Protein AF-A0A529HGE9-F1 (afdb_monomer)

Secondary structure (DSSP, 8-state):
--EEEEEESS---SPPTTS-GGG---SS---EEEEEESS-----EEE--SS-TTSPPEEE--TT-SHHHHHHHHHHHHHHHHHHTSHHHHTT-S---SS-TT--SHHHHHHHHHHH----S----TT-B-S-TTT-SB-TT--

pLDDT: mean 93.28, std 7.42, range [64.06, 98.69]

Foldseek 3Di:
DFKDKDKFQFDQPDDDPPDDSVVDGDPDGDIDIDMDGNDDPFAWAWAQPDPDPPDHTDTGRCQPVDVVNLVVQLVVVVVVVVVCPPPVNVVPDPFDPPPGPVQDDSVSSSVRCVVPDDDPPDDDQNQPEDPDVVPHNAYPVRD

Solvent-accessible surface area (backbone atoms only — not comparable to full-atom values): 9125 Å² total; per-residue (Å²): 137,58,68,46,76,46,80,39,92,47,26,44,83,59,64,53,88,97,53,63,36,92,80,34,68,40,100,59,95,45,56,39,81,47,75,43,70,73,72,66,77,44,69,55,52,78,42,81,75,66,91,55,91,85,60,74,64,46,74,44,60,45,78,65,71,32,68,70,45,46,55,53,48,52,54,48,55,56,46,51,53,52,56,48,64,34,69,90,39,40,79,75,52,91,73,61,82,74,92,27,84,84,58,74,51,71,68,52,48,51,54,47,50,70,72,68,64,83,78,93,80,76,89,75,70,87,71,32,69,33,92,51,68,94,81,22,69,19,34,90,83,72,86

Mean predicted aligned error: 4.45 Å

Nearest PDB structures (foldseek):
  8rpg-assembly1_A  TM=9.175E-01  e=2.734E-05  Streptomyces hiroshimensis
  5oc1-assembly1_A  TM=8.540E-01  e=1.348E-04  Pleurotus eryngii
  3fim-assembly1_B  TM=8.231E-01  e=9.670E-05  Pleurotus eryngii
  8b7s-assembly1_A  TM=8.908E-01  e=3.200E-04  Novosphingobium sp. B 225
  4h7u-assembly1_A  TM=8.750E-01  e=4.279E-03  Macropsalliota meleagris

Sequence (143 aa):
PNMQLYFQAFSTVIPKSGERPILTPDPWPGFSIGLSNCRPSSRGEIMIRSKNPRDYPRITPHAYSTNADVDEMLAAVKFVRKIAAMPAMAEIIEEEVLPGPSITSDADLIEDFRKRSGTVYHPVSTCRMGPDASRAVVDPRLM

Radius of gyration: 19.09 Å; Cα contacts (8 Å, |Δi|>4): 154; chains: 1; bounding box: 46×26×54 Å

Structure (mmCIF, N/CA/C/O backbone):
data_AF-A0A529HGE9-F1
#
_entry.id   AF-A0A529HGE9-F1
#
loop_
_atom_site.group_PDB
_atom_site.id
_atom_site.type_symbol
_atom_site.label_atom_id
_atom_site.label_alt_id
_atom_site.label_comp_id
_atom_site.label_asym_id
_atom_site.label_entity_id
_atom_site.label_seq_id
_atom_site.pdbx_PDB_ins_code
_atom_site.Cartn_x
_atom_site.Cartn_y
_atom_site.Cartn_z
_atom_site.occupancy
_atom_site.B_iso_or_equiv
_atom_site.auth_seq_id
_atom_site.auth_comp_id
_atom_site.auth_asym_id
_atom_site.auth_atom_id
_atom_site.pdbx_PDB_model_num
ATOM 1 N N . PRO A 1 1 ? 10.837 11.697 4.871 1.00 72.69 1 PRO A N 1
ATOM 2 C CA . PRO A 1 1 ? 9.746 10.772 5.278 1.00 72.69 1 PRO A CA 1
ATOM 3 C C . PRO A 1 1 ? 9.291 9.941 4.063 1.00 72.69 1 PRO A C 1
ATOM 5 O O . PRO A 1 1 ? 9.273 10.486 2.958 1.00 72.69 1 PRO A O 1
ATOM 8 N N . ASN A 1 2 ? 9.000 8.643 4.240 1.00 88.06 2 ASN A N 1
ATOM 9 C CA . ASN A 1 2 ? 8.638 7.711 3.151 1.00 88.06 2 ASN A CA 1
ATOM 10 C C . ASN A 1 2 ? 7.215 7.119 3.264 1.00 88.06 2 ASN A C 1
ATOM 12 O O . ASN A 1 2 ? 6.825 6.273 2.467 1.00 88.06 2 ASN A O 1
ATOM 16 N N . MET A 1 3 ? 6.421 7.630 4.204 1.00 93.94 3 MET A N 1
ATOM 17 C CA . MET A 1 3 ? 5.029 7.249 4.423 1.00 93.94 3 MET A CA 1
ATOM 18 C C . MET A 1 3 ? 4.147 8.493 4.313 1.00 93.94 3 MET A C 1
ATOM 20 O O . MET A 1 3 ? 4.444 9.513 4.940 1.00 93.94 3 MET A O 1
ATOM 24 N N . GLN A 1 4 ? 3.082 8.410 3.522 1.00 94.25 4 GLN A N 1
ATOM 25 C CA . GLN A 1 4 ? 2.016 9.404 3.465 1.00 94.25 4 GLN A CA 1
ATOM 26 C C . GLN A 1 4 ? 0.820 8.886 4.258 1.00 94.25 4 GLN A C 1
ATOM 28 O O . GLN A 1 4 ? 0.364 7.770 4.026 1.00 94.25 4 GLN A O 1
ATOM 33 N N . LEU A 1 5 ? 0.305 9.719 5.161 1.00 93.69 5 LEU A N 1
ATOM 34 C CA . LEU A 1 5 ? -0.954 9.486 5.863 1.00 93.69 5 LEU A CA 1
ATOM 35 C C . LEU A 1 5 ? -2.054 10.314 5.206 1.00 93.69 5 LEU A C 1
ATOM 37 O O . LEU A 1 5 ? -1.811 11.450 4.793 1.00 93.69 5 LEU A O 1
ATOM 41 N N . TYR A 1 6 ? -3.259 9.766 5.134 1.00 91.38 6 TYR A N 1
ATOM 42 C CA . TYR A 1 6 ? -4.442 10.506 4.711 1.00 91.38 6 TYR A CA 1
ATOM 43 C C . TYR A 1 6 ? -5.620 10.199 5.628 1.00 91.38 6 TYR A C 1
ATOM 45 O O . TYR A 1 6 ? -5.795 9.071 6.081 1.00 91.38 6 TYR A O 1
ATOM 53 N N . PHE A 1 7 ? -6.417 11.226 5.903 1.00 93.06 7 PHE A N 1
ATOM 54 C CA . PHE A 1 7 ? -7.602 11.142 6.743 1.00 93.06 7 PHE A CA 1
ATOM 55 C C . PHE A 1 7 ? -8.820 11.365 5.863 1.00 93.06 7 PHE A C 1
ATOM 57 O O . PHE A 1 7 ? -8.914 12.371 5.160 1.00 93.06 7 PHE A O 1
ATOM 64 N N . GLN A 1 8 ? -9.738 10.414 5.895 1.00 91.06 8 GLN A N 1
ATOM 65 C CA . GLN A 1 8 ? -10.990 10.465 5.165 1.00 91.06 8 GLN A CA 1
ATOM 66 C C . GLN A 1 8 ? -12.121 10.580 6.179 1.00 91.06 8 GLN A C 1
ATOM 68 O O . GLN A 1 8 ? -12.244 9.724 7.048 1.00 91.06 8 GLN A O 1
ATOM 73 N N . ALA A 1 9 ? -12.946 11.622 6.064 1.00 90.12 9 ALA A N 1
ATOM 74 C CA . ALA A 1 9 ? -14.017 11.939 7.017 1.00 90.12 9 ALA A CA 1
ATOM 75 C C . ALA A 1 9 ? -15.234 10.987 6.963 1.00 90.12 9 ALA A C 1
ATOM 77 O O . ALA A 1 9 ? -16.280 11.293 7.521 1.00 90.12 9 ALA A O 1
ATOM 78 N N . PHE A 1 10 ? -15.116 9.875 6.240 1.00 89.88 10 PHE A N 1
ATOM 79 C CA . PHE A 1 10 ? -16.122 8.827 6.095 1.00 89.88 10 PHE A CA 1
ATOM 80 C C . PHE A 1 10 ? -15.412 7.482 5.906 1.00 89.88 10 PHE A C 1
ATOM 82 O O . PHE A 1 10 ? -14.309 7.437 5.353 1.00 89.88 10 PHE A O 1
ATOM 89 N N . SER A 1 11 ? -16.023 6.391 6.359 1.00 90.81 11 SER A N 1
ATOM 90 C CA . SER A 1 11 ? -15.560 5.028 6.086 1.00 90.81 11 SER A CA 1
ATOM 91 C C . SER A 1 11 ? -16.270 4.449 4.855 1.00 90.81 11 SER A C 1
ATOM 93 O O . SER A 1 11 ? -17.328 4.934 4.457 1.00 90.81 11 SER A O 1
ATOM 95 N N . THR A 1 12 ? -15.644 3.465 4.203 1.00 89.38 12 THR A N 1
ATOM 96 C CA . THR A 1 12 ? -16.127 2.850 2.946 1.00 89.38 12 THR A CA 1
ATOM 97 C C . THR A 1 12 ? -15.900 1.332 2.929 1.00 89.38 12 THR A C 1
ATOM 99 O O . THR A 1 12 ? -15.433 0.756 1.946 1.00 89.38 12 THR A O 1
ATOM 102 N N . VAL A 1 13 ? -16.149 0.678 4.065 1.00 86.38 13 VAL A N 1
ATOM 103 C CA . VAL A 1 13 ? -15.861 -0.747 4.280 1.00 86.38 13 VAL A CA 1
ATOM 104 C C . VAL A 1 13 ? -16.807 -1.649 3.487 1.00 86.38 13 VAL A C 1
ATOM 106 O O . VAL A 1 13 ? -16.364 -2.665 2.948 1.00 86.38 13 VAL A O 1
ATOM 109 N N . ILE A 1 14 ? -18.090 -1.297 3.394 1.00 81.38 14 ILE A N 1
ATOM 110 C CA . ILE A 1 14 ? -19.094 -2.072 2.665 1.00 81.38 14 ILE A CA 1
ATOM 111 C C . ILE A 1 14 ? -19.184 -1.566 1.218 1.00 81.38 14 ILE A C 1
ATOM 113 O O . ILE A 1 14 ? -19.750 -0.499 0.969 1.00 81.38 14 ILE A O 1
ATOM 117 N N . PRO A 1 15 ? -18.705 -2.333 0.220 1.00 73.62 15 PRO A N 1
ATOM 118 C CA . PRO A 1 15 ? -18.897 -1.958 -1.172 1.00 73.62 15 PRO A CA 1
ATOM 119 C C . PRO A 1 15 ? -20.374 -2.120 -1.562 1.00 73.62 15 PRO A C 1
ATOM 121 O O . PRO A 1 15 ? -20.961 -3.188 -1.372 1.00 73.62 15 PRO A O 1
ATOM 124 N N . LYS A 1 16 ? -20.979 -1.098 -2.179 1.00 71.12 16 LYS A N 1
ATOM 125 C CA . LYS A 1 16 ? -22.255 -1.277 -2.890 1.00 71.12 16 LYS A CA 1
ATOM 126 C C . LYS A 1 16 ? -21.999 -1.848 -4.278 1.00 71.12 16 LYS A C 1
ATOM 128 O O . LYS A 1 16 ? -21.090 -1.425 -4.991 1.00 71.12 16 LYS A O 1
ATOM 133 N N . SER A 1 17 ? -22.820 -2.819 -4.666 1.00 74.06 17 SER A N 1
ATOM 134 C CA . SER A 1 17 ? -22.734 -3.444 -5.986 1.00 74.06 17 SER A CA 1
ATOM 135 C C . SER A 1 17 ? -22.881 -2.395 -7.092 1.00 74.06 17 SER A C 1
ATOM 137 O O . SER A 1 17 ? -23.824 -1.608 -7.078 1.00 74.06 17 SER A O 1
ATOM 139 N N . GLY A 1 18 ? -21.947 -2.383 -8.046 1.00 73.88 18 GLY A N 1
ATOM 140 C CA . GLY A 1 18 ? -21.946 -1.442 -9.171 1.00 73.88 18 GLY A CA 1
ATOM 141 C C . GLY A 1 18 ? -21.372 -0.052 -8.869 1.00 73.88 18 GLY A C 1
ATOM 142 O O . GLY A 1 18 ? -21.177 0.725 -9.802 1.00 73.88 18 GLY A O 1
ATOM 143 N N . GLU A 1 19 ? -21.040 0.256 -7.614 1.00 68.56 19 GLU A N 1
ATOM 144 C CA . GLU A 1 19 ? -20.408 1.518 -7.221 1.00 68.56 19 GLU A CA 1
ATOM 145 C C . GLU A 1 19 ? -18.914 1.326 -6.929 1.00 68.56 19 GLU A C 1
ATOM 147 O O . GLU A 1 19 ? -18.445 0.238 -6.586 1.00 68.56 19 GLU A O 1
ATOM 152 N N . ARG A 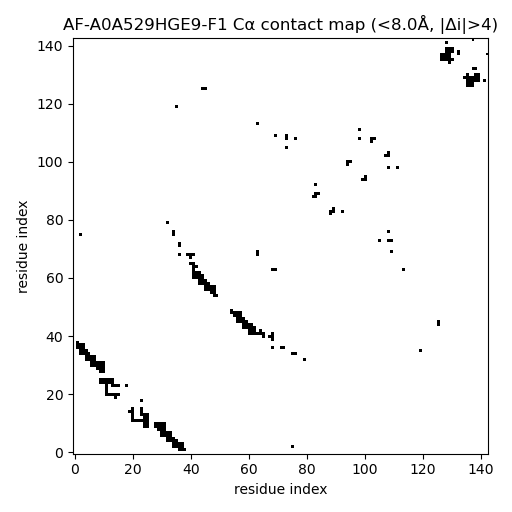1 20 ? -18.128 2.399 -7.074 1.00 64.06 20 ARG A N 1
ATOM 153 C CA . ARG A 1 20 ? -16.729 2.379 -6.629 1.00 64.06 20 ARG A CA 1
ATOM 154 C C . ARG A 1 20 ? -16.721 2.460 -5.101 1.00 64.06 20 ARG A C 1
ATOM 156 O O . ARG A 1 20 ? -17.244 3.450 -4.600 1.00 64.06 20 ARG A O 1
ATOM 163 N N . PRO A 1 21 ? -16.058 1.538 -4.375 1.00 65.81 21 PRO A N 1
ATOM 164 C CA . PRO A 1 21 ? -16.091 1.511 -2.910 1.00 65.81 21 PRO A CA 1
ATOM 165 C C . PRO A 1 21 ? -15.784 2.868 -2.261 1.00 65.81 21 PRO A C 1
ATOM 167 O O . PRO A 1 21 ? -16.504 3.312 -1.379 1.00 65.81 21 PRO A O 1
ATOM 170 N N . ILE A 1 22 ? -14.797 3.603 -2.787 1.00 65.62 22 ILE A N 1
ATOM 171 C CA . ILE A 1 22 ? -14.380 4.909 -2.246 1.00 65.62 22 ILE A CA 1
ATOM 172 C C . ILE A 1 22 ? -15.448 6.019 -2.332 1.00 65.62 22 ILE A C 1
ATOM 174 O O . ILE A 1 22 ? -15.288 7.063 -1.708 1.00 65.62 22 ILE A O 1
ATOM 178 N N . LEU A 1 23 ? -16.511 5.832 -3.119 1.00 71.56 23 LEU A N 1
ATOM 179 C CA . LEU A 1 23 ? -17.586 6.815 -3.307 1.00 71.56 23 LEU A CA 1
ATOM 180 C C . LEU A 1 23 ? -18.819 6.521 -2.449 1.00 71.56 23 LEU A C 1
ATOM 182 O O . LEU A 1 23 ? -19.803 7.254 -2.527 1.00 71.56 23 LEU A O 1
ATOM 186 N N . THR A 1 24 ? -18.766 5.469 -1.637 1.00 80.00 24 THR A N 1
ATOM 187 C CA . THR A 1 24 ? -19.944 4.923 -0.979 1.00 80.00 24 THR A CA 1
ATOM 188 C C . THR A 1 24 ? -19.715 4.842 0.528 1.00 80.00 24 THR A C 1
ATOM 190 O O . THR A 1 24 ? -19.162 3.852 1.001 1.00 80.00 24 THR A O 1
ATOM 193 N N . PRO A 1 25 ? -20.126 5.870 1.292 1.00 87.81 25 PRO A N 1
ATOM 194 C CA . PRO A 1 25 ? -20.023 5.843 2.743 1.00 87.81 25 PRO A CA 1
ATOM 195 C C . PRO A 1 25 ? -20.770 4.655 3.358 1.00 87.81 25 PRO A C 1
ATOM 197 O O . PRO A 1 25 ? -21.848 4.278 2.881 1.00 87.81 25 PRO A O 1
ATOM 200 N N . ASP A 1 26 ? -20.207 4.108 4.433 1.00 90.06 26 ASP A N 1
ATOM 201 C CA . ASP A 1 26 ? -20.878 3.109 5.265 1.00 90.06 26 ASP A CA 1
ATOM 202 C C . ASP A 1 26 ? -22.171 3.682 5.894 1.00 90.06 26 ASP A C 1
ATOM 204 O O . ASP A 1 26 ? -22.300 4.898 6.059 1.00 90.06 26 ASP A O 1
ATOM 208 N N . PRO A 1 27 ? -23.158 2.837 6.257 1.00 90.62 27 PRO A N 1
ATOM 209 C CA . PRO A 1 27 ? -24.425 3.296 6.835 1.00 90.62 27 PRO A CA 1
ATOM 210 C C . PRO A 1 27 ? -24.315 3.783 8.294 1.00 90.62 27 PRO A C 1
ATOM 212 O O . PRO A 1 27 ? -25.334 4.115 8.898 1.00 90.62 27 PRO A O 1
ATOM 215 N N . TRP A 1 28 ? -23.105 3.830 8.858 1.00 90.50 28 TRP A N 1
ATOM 216 C CA . TRP A 1 28 ? -22.796 4.339 10.195 1.00 90.50 28 TRP A CA 1
ATOM 217 C C . TRP A 1 28 ? -21.787 5.498 10.119 1.00 90.50 28 TRP A C 1
ATOM 219 O O . TRP A 1 28 ? -21.022 5.589 9.153 1.00 90.50 28 TRP A O 1
ATOM 229 N N . PRO A 1 29 ? -21.752 6.401 11.119 1.00 92.88 29 PRO A N 1
ATOM 230 C CA . PRO A 1 29 ? -20.700 7.405 11.209 1.00 92.88 29 PRO A CA 1
ATOM 231 C C . PRO A 1 29 ? -19.349 6.718 11.423 1.00 92.88 29 PRO A C 1
ATOM 233 O O . PRO A 1 29 ? -19.169 5.938 12.353 1.00 92.88 29 PRO A O 1
ATOM 236 N N . GLY A 1 30 ? -18.388 7.015 10.560 1.00 94.25 30 GLY A N 1
ATOM 237 C CA . GLY A 1 30 ? -17.052 6.440 10.622 1.00 94.25 30 GLY A CA 1
ATOM 238 C C . GLY A 1 30 ? -16.063 7.304 9.865 1.00 94.25 30 GLY A C 1
ATOM 239 O O . GLY A 1 30 ? -16.443 8.226 9.150 1.00 94.25 30 GLY A O 1
ATOM 240 N N . PHE A 1 31 ? -14.779 7.016 10.011 1.00 94.69 31 PHE A N 1
ATOM 241 C CA . PHE A 1 31 ? -13.718 7.665 9.251 1.00 94.69 31 PHE A CA 1
ATOM 242 C C . PHE A 1 31 ? -12.626 6.642 8.942 1.00 94.69 31 PHE A C 1
ATOM 244 O O . PHE A 1 31 ? -12.641 5.516 9.440 1.00 94.69 31 PHE A O 1
ATOM 251 N N . SER A 1 32 ? -11.682 6.995 8.079 1.00 93.56 32 SER A N 1
ATOM 252 C CA . SER A 1 32 ? -10.552 6.123 7.756 1.00 93.56 32 SER A CA 1
ATOM 253 C C . SER A 1 32 ? -9.241 6.886 7.837 1.00 93.56 32 SER A C 1
ATOM 255 O O . SER A 1 32 ? -9.130 8.010 7.347 1.00 93.56 32 SER A O 1
ATOM 257 N N . ILE A 1 33 ? -8.239 6.252 8.444 1.00 94.38 33 ILE A N 1
ATOM 258 C CA . ILE A 1 33 ? -6.850 6.705 8.404 1.00 94.38 33 ILE A CA 1
ATOM 259 C C . ILE A 1 33 ? -6.115 5.756 7.471 1.00 94.38 33 ILE A C 1
ATOM 261 O O . ILE A 1 33 ? -5.900 4.588 7.789 1.00 94.38 33 ILE A O 1
ATOM 265 N N . GLY A 1 34 ? -5.775 6.251 6.291 1.00 91.56 34 GLY A N 1
ATOM 266 C CA . GLY A 1 34 ? -5.051 5.489 5.297 1.00 91.56 34 GLY A CA 1
ATOM 267 C C . GLY A 1 34 ? -3.575 5.846 5.248 1.00 91.56 34 GLY A C 1
ATOM 268 O O . GLY A 1 34 ? -3.115 6.851 5.797 1.00 91.56 34 GLY A O 1
ATOM 269 N N . LEU A 1 35 ? -2.826 4.975 4.586 1.00 93.56 35 LEU A N 1
ATOM 270 C CA . LEU A 1 35 ? -1.375 4.968 4.589 1.00 93.56 35 LEU A CA 1
ATOM 271 C C . LEU A 1 35 ? -0.856 4.487 3.231 1.00 93.56 35 LEU A C 1
ATOM 273 O O . LEU A 1 35 ? -1.403 3.560 2.638 1.00 93.56 35 LEU A O 1
ATOM 277 N N . SER A 1 36 ? 0.170 5.159 2.714 1.00 94.19 36 SER A N 1
ATOM 278 C CA . SER A 1 36 ? 0.800 4.837 1.432 1.00 94.19 36 SER A CA 1
ATOM 279 C C . SER A 1 36 ? 2.308 4.999 1.541 1.00 94.19 36 SER A C 1
ATOM 281 O O . SER A 1 36 ? 2.803 6.071 1.895 1.00 94.19 36 SER A O 1
ATOM 283 N N . ASN A 1 37 ? 3.051 3.958 1.177 1.00 92.75 37 ASN A N 1
ATOM 284 C CA . ASN A 1 37 ? 4.492 4.054 0.987 1.00 92.75 37 ASN A CA 1
ATOM 285 C C . ASN A 1 37 ? 4.793 4.911 -0.253 1.00 92.75 37 ASN A C 1
ATOM 287 O O . ASN A 1 37 ? 4.292 4.663 -1.348 1.00 92.75 37 ASN A O 1
ATOM 291 N N . CYS A 1 38 ? 5.606 5.952 -0.086 1.00 94.69 38 CYS A N 1
ATOM 292 C CA . CYS A 1 38 ? 5.871 6.926 -1.149 1.00 94.69 38 CYS A CA 1
ATOM 293 C C . CYS A 1 38 ? 6.982 6.476 -2.104 1.00 94.69 38 CYS A C 1
ATOM 295 O O . CYS A 1 38 ? 7.074 6.974 -3.225 1.00 94.69 38 CYS A O 1
ATOM 297 N N . ARG A 1 39 ? 7.862 5.574 -1.658 1.00 95.31 39 ARG A N 1
ATOM 298 C CA . ARG A 1 39 ? 8.960 5.010 -2.458 1.00 95.31 39 ARG A CA 1
ATOM 299 C C . ARG A 1 39 ? 9.047 3.498 -2.228 1.00 95.31 39 ARG A C 1
ATOM 301 O O . ARG A 1 39 ? 10.016 3.047 -1.619 1.00 95.31 39 ARG A O 1
ATOM 308 N N . PRO A 1 40 ? 8.050 2.718 -2.685 1.00 95.69 40 PRO A N 1
ATOM 309 C CA . PRO A 1 40 ? 8.115 1.262 -2.616 1.00 95.69 40 PRO A CA 1
ATOM 310 C C . PRO A 1 40 ? 9.365 0.735 -3.327 1.00 95.69 40 PRO A C 1
ATOM 312 O O . PRO A 1 40 ? 9.789 1.261 -4.365 1.00 95.69 40 PRO A O 1
ATOM 315 N N . SER A 1 41 ? 9.934 -0.340 -2.797 1.00 97.12 41 SER A N 1
ATOM 316 C CA . SER A 1 41 ? 11.046 -1.080 -3.394 1.00 97.12 41 SER A CA 1
ATOM 317 C C . SER A 1 41 ? 10.577 -2.249 -4.268 1.00 97.12 41 SER A C 1
ATOM 319 O O . SER A 1 41 ? 11.285 -2.616 -5.206 1.00 97.12 41 SER A O 1
ATOM 321 N N . SER A 1 42 ? 9.364 -2.767 -4.047 1.00 97.31 42 SER A N 1
ATOM 322 C CA . SER A 1 42 ? 8.713 -3.754 -4.918 1.00 97.31 42 SER A CA 1
ATOM 323 C C . SER A 1 42 ? 8.575 -3.225 -6.350 1.00 97.31 42 SER A C 1
ATOM 325 O O . SER A 1 42 ? 8.393 -2.022 -6.580 1.00 97.31 42 SER A O 1
ATOM 327 N N . ARG A 1 43 ? 8.693 -4.111 -7.342 1.00 97.56 43 ARG A N 1
ATOM 328 C CA . ARG A 1 43 ? 8.597 -3.767 -8.769 1.00 97.56 43 ARG A CA 1
ATOM 329 C C . ARG A 1 43 ? 7.663 -4.733 -9.480 1.00 97.56 43 ARG A C 1
ATOM 331 O O . ARG A 1 43 ? 7.820 -5.942 -9.362 1.00 97.56 43 ARG A O 1
ATOM 338 N N . GLY A 1 44 ? 6.720 -4.158 -10.219 1.00 97.06 44 GLY A N 1
ATOM 339 C CA . GLY A 1 44 ? 5.729 -4.871 -11.013 1.00 97.06 44 GLY A CA 1
ATOM 340 C C . GLY A 1 44 ? 6.091 -4.985 -12.491 1.00 97.06 44 GLY A C 1
ATOM 341 O O . GLY A 1 44 ? 7.120 -4.482 -12.941 1.00 97.06 44 GLY A O 1
ATOM 342 N N . GLU A 1 45 ? 5.179 -5.577 -13.254 1.00 98.00 45 GLU A N 1
ATOM 343 C CA . GLU A 1 45 ? 5.254 -5.683 -14.710 1.00 98.00 45 GLU A CA 1
ATOM 344 C C . GLU A 1 45 ? 3.897 -5.420 -15.383 1.00 98.00 45 GLU A C 1
ATOM 346 O O . GLU A 1 45 ? 2.828 -5.629 -14.797 1.00 98.00 45 GLU A O 1
ATOM 351 N N . ILE A 1 46 ? 3.956 -4.982 -16.644 1.00 98.00 46 ILE A N 1
ATOM 352 C CA . ILE A 1 46 ? 2.817 -4.940 -17.564 1.00 98.00 46 ILE A CA 1
ATOM 353 C C . ILE A 1 46 ? 3.196 -5.753 -18.797 1.00 98.00 46 ILE A C 1
ATOM 355 O O . ILE A 1 46 ? 4.146 -5.407 -19.493 1.00 98.00 46 ILE A O 1
ATOM 359 N N . MET A 1 47 ? 2.446 -6.818 -19.068 1.00 97.94 47 MET A N 1
ATOM 360 C CA . MET A 1 47 ? 2.748 -7.769 -20.138 1.00 97.94 47 MET A CA 1
ATOM 361 C C . MET A 1 47 ? 1.565 -7.924 -21.089 1.00 97.94 47 MET A C 1
ATOM 363 O O . MET A 1 47 ? 0.402 -7.933 -20.671 1.00 97.94 47 MET A O 1
ATOM 367 N N . ILE A 1 48 ? 1.857 -8.087 -22.382 1.00 97.62 48 ILE A N 1
ATOM 368 C CA . ILE A 1 48 ? 0.840 -8.475 -23.364 1.00 97.62 48 ILE A CA 1
ATOM 369 C C . ILE A 1 48 ? 0.274 -9.852 -23.001 1.00 97.62 48 ILE A C 1
ATOM 371 O O . ILE A 1 48 ? 1.006 -10.747 -22.577 1.00 97.62 48 ILE A O 1
ATOM 375 N N . ARG A 1 49 ? -1.040 -10.025 -23.157 1.00 96.94 49 ARG A N 1
ATOM 376 C CA . ARG A 1 49 ? -1.718 -11.306 -22.895 1.00 96.94 49 ARG A CA 1
ATOM 377 C C . ARG A 1 49 ? -2.013 -12.086 -24.176 1.00 96.94 49 ARG A C 1
ATOM 379 O O . ARG A 1 49 ? -2.160 -13.302 -24.128 1.00 96.94 49 ARG A O 1
ATOM 386 N N . SER A 1 50 ? -2.101 -11.402 -25.312 1.00 97.31 50 SER A N 1
ATOM 387 C CA . SER A 1 50 ? -2.399 -12.008 -26.607 1.00 97.31 50 SER A CA 1
ATOM 388 C C . SER A 1 50 ? -1.826 -11.162 -27.751 1.00 97.31 50 SER A C 1
ATOM 390 O O . SER A 1 50 ? -1.223 -10.112 -27.528 1.00 97.31 50 SER A O 1
ATOM 392 N N . LYS A 1 51 ? -2.025 -11.630 -28.989 1.00 97.38 51 LYS A N 1
ATOM 393 C CA . LYS A 1 51 ? -1.717 -10.873 -30.213 1.00 97.38 51 LYS A CA 1
ATOM 394 C C . LYS A 1 51 ? -2.806 -9.853 -30.581 1.00 97.38 51 LYS A C 1
ATOM 396 O O . LYS A 1 51 ? -2.590 -9.061 -31.491 1.00 97.38 51 LYS A O 1
ATOM 401 N N . ASN A 1 52 ? -3.974 -9.884 -29.931 1.00 97.94 52 ASN A N 1
ATOM 402 C CA . ASN A 1 52 ? -5.060 -8.947 -30.204 1.00 97.94 52 ASN A CA 1
ATOM 403 C C . ASN A 1 52 ? -4.797 -7.622 -29.465 1.00 97.94 52 ASN A C 1
ATOM 405 O O . ASN A 1 52 ? -4.849 -7.604 -28.235 1.00 97.94 52 ASN A O 1
ATOM 409 N N . PRO A 1 53 ? -4.585 -6.495 -30.168 1.00 96.81 53 PRO A N 1
ATOM 410 C CA . PRO A 1 53 ? -4.313 -5.211 -29.523 1.00 96.81 53 PRO A CA 1
ATOM 411 C C . PRO A 1 53 ? -5.512 -4.644 -28.741 1.00 96.81 53 PRO A C 1
ATOM 413 O O . PRO A 1 53 ? -5.366 -3.635 -28.058 1.00 96.81 53 PRO A O 1
ATOM 416 N N . ARG A 1 54 ? -6.707 -5.246 -28.853 1.00 97.38 54 ARG A N 1
ATOM 417 C CA . ARG A 1 54 ? -7.900 -4.863 -2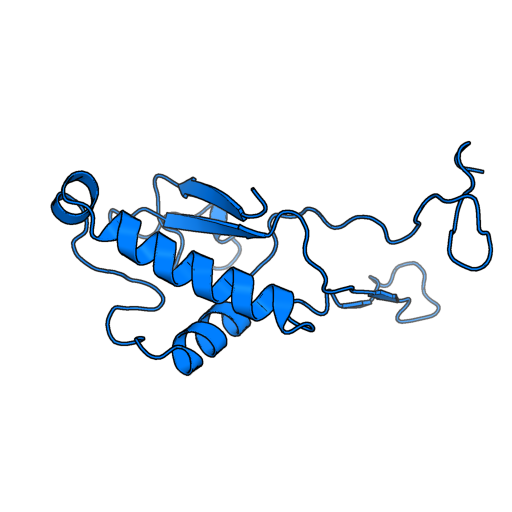8.077 1.00 97.38 54 ARG A CA 1
ATOM 418 C C . ARG A 1 54 ? -8.011 -5.578 -26.733 1.00 97.38 54 ARG A C 1
ATOM 420 O O . ARG A 1 54 ? -8.850 -5.189 -25.924 1.00 97.38 54 ARG A O 1
ATOM 427 N N . ASP A 1 55 ? -7.181 -6.583 -26.477 1.00 97.81 55 ASP A N 1
ATOM 428 C CA . ASP A 1 55 ? -7.180 -7.268 -25.191 1.00 97.81 55 ASP A CA 1
ATOM 429 C C . ASP A 1 55 ? -6.414 -6.432 -24.159 1.00 97.81 55 ASP A C 1
ATOM 431 O O . ASP A 1 55 ? -5.271 -6.036 -24.388 1.00 97.81 55 ASP A O 1
ATOM 435 N N . TYR A 1 56 ? -7.014 -6.199 -22.986 1.00 97.81 56 TYR A N 1
ATOM 436 C CA . TYR A 1 56 ? -6.322 -5.509 -21.891 1.00 97.81 56 TYR A CA 1
ATOM 437 C C . TYR A 1 56 ? -5.016 -6.228 -21.505 1.00 97.81 56 TYR A C 1
ATOM 439 O O . TYR A 1 56 ? -4.996 -7.461 -21.486 1.00 97.81 56 TYR A O 1
ATOM 447 N N . PRO A 1 57 ? -3.940 -5.518 -21.135 1.00 97.44 57 PRO A N 1
ATOM 448 C CA . PRO A 1 57 ? -2.707 -6.171 -20.709 1.00 97.44 57 PRO A CA 1
ATOM 449 C C . PRO A 1 57 ? -2.884 -6.909 -19.371 1.00 97.44 57 PRO A C 1
ATOM 451 O O . PRO A 1 57 ? -3.847 -6.690 -18.629 1.00 97.44 57 PRO A O 1
ATOM 454 N N . ARG A 1 58 ? -1.932 -7.787 -19.042 1.00 97.69 58 ARG A N 1
ATOM 455 C CA . ARG A 1 58 ? -1.752 -8.298 -17.679 1.00 97.69 58 ARG A CA 1
ATOM 456 C C . ARG A 1 58 ? -0.950 -7.270 -16.888 1.00 97.69 58 ARG A C 1
ATOM 458 O O . ARG A 1 58 ? 0.137 -6.902 -17.319 1.00 97.69 58 ARG A O 1
ATOM 465 N N . ILE A 1 59 ? -1.471 -6.837 -15.745 1.00 97.31 59 ILE A N 1
ATOM 466 C CA . ILE A 1 59 ? -0.799 -5.902 -14.837 1.00 97.31 59 ILE A CA 1
ATOM 467 C C . ILE A 1 59 ? -0.555 -6.634 -13.523 1.00 97.31 59 ILE A C 1
ATOM 469 O O . ILE A 1 59 ? -1.511 -7.040 -12.864 1.00 97.31 59 ILE A O 1
ATOM 473 N N . THR A 1 60 ? 0.712 -6.787 -13.144 1.00 97.06 60 THR A N 1
ATOM 474 C CA . THR A 1 60 ? 1.099 -7.470 -11.907 1.00 97.06 60 THR A CA 1
ATOM 475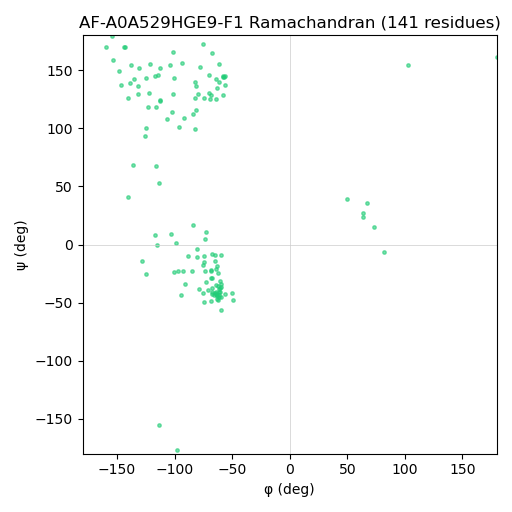 C C . THR A 1 60 ? 1.984 -6.539 -11.081 1.00 97.06 60 THR A C 1
ATOM 477 O O . THR A 1 60 ? 3.170 -6.420 -11.372 1.00 97.06 60 THR A O 1
ATOM 480 N N . PRO A 1 61 ? 1.453 -5.852 -10.051 1.00 95.62 61 PRO A N 1
ATOM 481 C CA . PRO A 1 61 ? 2.234 -4.888 -9.271 1.00 95.62 61 PRO A CA 1
ATOM 482 C C . PRO A 1 61 ? 3.344 -5.514 -8.420 1.00 95.62 61 PRO A C 1
ATOM 484 O O . PRO A 1 61 ? 4.270 -4.808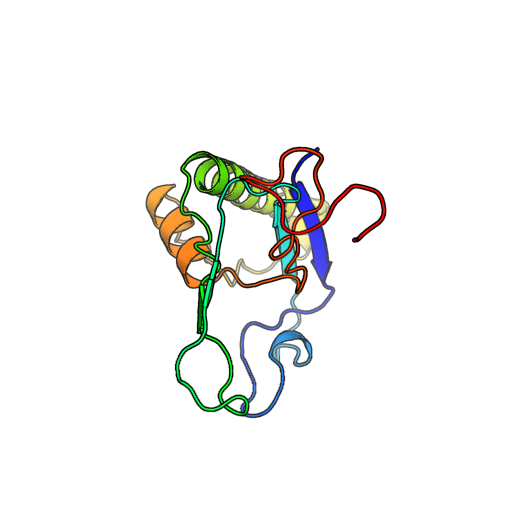 -8.031 1.00 95.62 61 PRO A O 1
ATOM 487 N N . HIS A 1 62 ? 3.219 -6.808 -8.093 1.00 96.50 62 HIS A N 1
ATOM 488 C CA . HIS A 1 62 ? 4.068 -7.505 -7.119 1.00 96.50 62 HIS A CA 1
ATOM 489 C C . HIS A 1 62 ? 4.195 -6.739 -5.789 1.00 96.50 62 HIS A C 1
ATOM 491 O O . HIS A 1 62 ? 5.267 -6.677 -5.198 1.00 96.50 62 HIS A O 1
ATOM 497 N N . ALA A 1 63 ? 3.102 -6.123 -5.321 1.00 96.00 63 ALA A N 1
ATOM 498 C CA . ALA A 1 63 ? 3.098 -5.391 -4.058 1.00 96.00 63 ALA A CA 1
ATOM 499 C C . ALA A 1 63 ? 3.560 -6.298 -2.906 1.00 96.00 63 ALA A C 1
ATOM 501 O O . ALA A 1 63 ? 3.148 -7.456 -2.826 1.00 96.00 63 ALA A O 1
ATOM 502 N N . TYR A 1 64 ? 4.407 -5.759 -2.024 1.00 96.69 64 TYR A N 1
ATOM 503 C CA . TYR A 1 64 ? 4.994 -6.480 -0.888 1.00 96.69 64 TYR A CA 1
ATOM 504 C C . TYR A 1 64 ? 5.907 -7.656 -1.269 1.00 96.69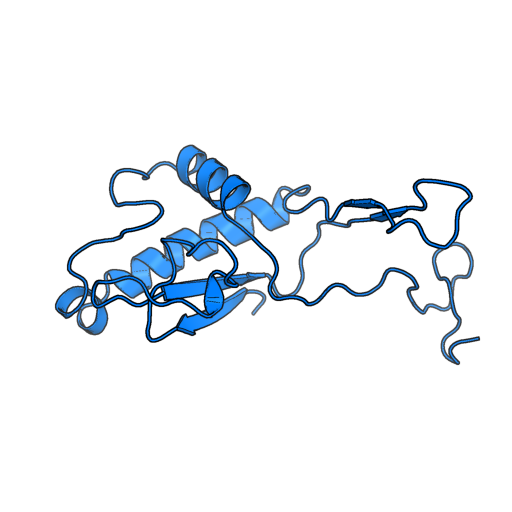 64 TYR A C 1
ATOM 506 O O . TYR A 1 64 ? 6.068 -8.589 -0.479 1.00 96.69 64 TYR A O 1
ATOM 514 N N . SER A 1 65 ? 6.529 -7.620 -2.455 1.00 97.81 65 SER A N 1
ATOM 515 C CA . SER A 1 65 ? 7.515 -8.626 -2.873 1.00 97.81 65 SER A CA 1
ATOM 516 C C . SER A 1 65 ? 8.871 -8.479 -2.178 1.00 97.81 65 SER A C 1
ATOM 518 O O . SER A 1 65 ? 9.736 -9.336 -2.340 1.00 97.81 65 SER A O 1
ATOM 520 N N . THR A 1 66 ? 9.095 -7.388 -1.446 1.00 98.25 66 THR A N 1
ATOM 521 C CA . THR A 1 66 ? 10.319 -7.135 -0.681 1.00 98.25 66 THR A CA 1
ATOM 522 C C . THR A 1 66 ? 10.007 -7.043 0.810 1.00 98.25 66 THR A C 1
ATOM 524 O O . THR A 1 66 ? 8.978 -6.495 1.207 1.00 98.25 66 THR A O 1
ATOM 527 N N . ASN A 1 67 ? 10.925 -7.525 1.653 1.00 98.25 67 ASN A N 1
ATOM 528 C CA . ASN A 1 67 ? 10.783 -7.390 3.108 1.00 98.25 67 ASN A CA 1
ATOM 529 C C . ASN A 1 67 ? 10.769 -5.917 3.536 1.00 98.25 67 ASN A C 1
ATOM 531 O O . ASN A 1 67 ? 9.986 -5.551 4.398 1.00 98.25 67 ASN A O 1
ATOM 535 N N . ALA A 1 68 ? 11.539 -5.054 2.862 1.00 97.62 68 ALA A N 1
ATOM 536 C CA . ALA A 1 68 ? 11.556 -3.619 3.148 1.00 97.62 68 ALA A CA 1
ATOM 537 C C . ALA A 1 68 ? 10.160 -2.973 3.060 1.00 97.62 68 ALA A C 1
ATOM 539 O O . ALA A 1 68 ? 9.793 -2.197 3.938 1.00 97.62 68 ALA A O 1
ATOM 540 N N . ASP A 1 69 ? 9.363 -3.321 2.043 1.00 97.50 69 ASP A N 1
ATOM 541 C CA . ASP A 1 69 ? 8.009 -2.772 1.899 1.00 97.50 69 ASP A CA 1
ATOM 542 C C . ASP A 1 69 ? 7.038 -3.357 2.939 1.00 97.50 69 ASP A C 1
ATOM 544 O O . ASP A 1 69 ? 6.112 -2.672 3.370 1.00 97.50 69 ASP A O 1
ATOM 548 N N . VAL A 1 70 ? 7.239 -4.617 3.343 1.00 98.00 70 VAL A N 1
ATOM 549 C CA . VAL A 1 70 ? 6.450 -5.291 4.390 1.00 98.00 70 VAL A CA 1
ATOM 550 C C . VAL A 1 70 ? 6.729 -4.662 5.756 1.00 98.00 70 VAL A C 1
ATOM 552 O O . VAL A 1 70 ? 5.789 -4.303 6.463 1.00 98.00 70 VAL A O 1
ATOM 555 N N . ASP A 1 71 ? 8.002 -4.482 6.101 1.00 97.56 71 ASP A N 1
ATOM 556 C CA . ASP A 1 71 ? 8.443 -3.927 7.382 1.00 97.56 71 ASP A CA 1
ATOM 557 C C . ASP A 1 71 ? 8.001 -2.465 7.536 1.00 97.56 71 ASP A C 1
ATOM 559 O O . ASP A 1 71 ? 7.503 -2.061 8.591 1.00 97.56 71 ASP A O 1
ATOM 563 N N . GLU A 1 72 ? 8.116 -1.671 6.465 1.00 96.94 72 GLU A N 1
ATOM 564 C CA . GLU A 1 72 ? 7.651 -0.282 6.442 1.00 96.94 72 GLU A CA 1
ATOM 565 C C . GLU A 1 72 ? 6.130 -0.186 6.641 1.00 96.94 72 GLU A C 1
ATOM 567 O O . GLU A 1 72 ? 5.646 0.644 7.416 1.00 96.94 72 GLU A O 1
ATOM 572 N N . MET A 1 73 ? 5.371 -1.059 5.976 1.00 96.81 73 MET A N 1
ATOM 573 C CA . MET A 1 73 ? 3.916 -1.110 6.094 1.00 96.81 73 MET A CA 1
ATOM 574 C C . MET A 1 73 ? 3.473 -1.538 7.497 1.00 96.81 73 MET A C 1
ATOM 576 O O . MET A 1 73 ? 2.595 -0.909 8.089 1.00 96.81 73 MET A O 1
ATOM 580 N N . LEU A 1 74 ? 4.124 -2.553 8.073 1.00 97.75 74 LEU A N 1
ATOM 581 C CA . LEU A 1 74 ? 3.863 -3.007 9.437 1.00 97.75 74 LEU A CA 1
ATOM 582 C C . LEU A 1 74 ? 4.102 -1.886 10.458 1.00 97.75 74 LEU A C 1
ATOM 584 O O . LEU A 1 74 ? 3.271 -1.658 11.343 1.00 97.75 74 LEU A O 1
ATOM 588 N N . ALA A 1 75 ? 5.209 -1.150 10.324 1.00 97.12 75 ALA A N 1
ATOM 589 C CA . ALA A 1 75 ? 5.492 0.001 11.175 1.00 97.12 75 ALA A CA 1
ATOM 590 C C . ALA A 1 75 ? 4.408 1.087 11.048 1.00 97.12 75 ALA A C 1
ATOM 592 O O . ALA A 1 75 ? 3.982 1.648 12.061 1.00 97.12 75 ALA A O 1
ATOM 593 N N . ALA A 1 76 ? 3.922 1.352 9.832 1.00 96.50 76 ALA A N 1
ATOM 594 C CA . ALA A 1 76 ? 2.876 2.342 9.589 1.00 96.50 76 ALA A CA 1
ATOM 595 C C . ALA A 1 76 ? 1.515 1.941 10.170 1.00 96.50 76 ALA A C 1
ATOM 597 O O . ALA A 1 76 ? 0.875 2.774 10.808 1.00 96.50 76 ALA A O 1
ATOM 598 N N . VAL A 1 77 ? 1.093 0.680 10.035 1.00 96.75 77 VAL A N 1
ATOM 599 C CA . VAL A 1 77 ? -0.165 0.194 10.634 1.00 96.75 77 VAL A CA 1
ATOM 600 C C . VAL A 1 77 ? -0.126 0.321 12.160 1.00 96.75 77 VAL A C 1
ATOM 602 O O . VAL A 1 77 ? -1.052 0.862 12.769 1.00 96.75 77 VAL A O 1
ATOM 605 N N . LYS A 1 78 ? 0.987 -0.075 12.793 1.00 97.12 78 LYS A N 1
ATOM 606 C CA . LYS A 1 78 ? 1.183 0.118 14.240 1.00 97.12 78 LYS A CA 1
ATOM 607 C C . LYS A 1 78 ? 1.168 1.597 14.629 1.00 97.12 78 LYS A C 1
ATOM 609 O O . LYS A 1 78 ? 0.645 1.951 15.683 1.00 97.12 78 LYS A O 1
ATOM 614 N N . PHE A 1 79 ? 1.744 2.466 13.801 1.00 96.69 79 PHE A N 1
ATOM 615 C CA . PHE A 1 79 ? 1.746 3.906 14.046 1.00 96.69 79 PHE A CA 1
ATOM 616 C C . PHE A 1 79 ? 0.344 4.516 13.941 1.00 96.69 79 PHE A C 1
ATOM 618 O O . PHE A 1 79 ? -0.032 5.308 14.801 1.00 96.69 79 PHE A O 1
ATOM 625 N N . VAL A 1 80 ? -0.464 4.102 12.964 1.00 96.12 80 VAL A N 1
ATOM 626 C CA . VAL A 1 80 ? -1.857 4.551 12.838 1.00 96.12 80 VAL A CA 1
ATOM 627 C C . VAL A 1 80 ? -2.689 4.144 14.052 1.00 96.12 80 VAL A C 1
ATOM 629 O O . VAL A 1 80 ? -3.412 4.982 14.585 1.00 96.12 80 VAL A O 1
ATOM 632 N N . ARG A 1 81 ? -2.514 2.926 14.580 1.00 97.31 81 ARG A N 1
ATOM 633 C CA . ARG A 1 81 ? -3.150 2.531 15.850 1.00 97.31 81 ARG A CA 1
ATOM 634 C C . ARG A 1 81 ? -2.723 3.400 17.031 1.00 97.31 81 ARG A C 1
ATOM 636 O O . ARG A 1 81 ? -3.553 3.740 17.866 1.00 97.31 81 ARG A O 1
ATOM 643 N N . LYS A 1 82 ? -1.453 3.819 17.091 1.00 97.12 82 LYS A N 1
ATOM 644 C CA . LYS A 1 82 ? -0.998 4.778 18.114 1.00 97.12 82 LYS A CA 1
ATOM 645 C C . LYS A 1 82 ? -1.682 6.137 17.970 1.00 97.12 82 LYS A C 1
ATOM 647 O O . LYS A 1 82 ? -2.048 6.707 18.987 1.00 97.12 82 LYS A O 1
ATOM 652 N N . ILE A 1 83 ? -1.864 6.640 16.744 1.00 96.69 83 ILE A N 1
ATOM 653 C CA . ILE A 1 83 ? -2.608 7.887 16.490 1.00 96.69 83 ILE A CA 1
ATOM 654 C C . ILE A 1 83 ? -4.062 7.738 16.946 1.00 96.69 83 ILE A C 1
ATOM 656 O O . ILE A 1 83 ? -4.558 8.602 17.662 1.00 96.69 83 ILE A O 1
ATOM 660 N N . ALA A 1 84 ? -4.725 6.642 16.568 1.00 96.62 84 ALA A N 1
ATOM 661 C CA . ALA A 1 84 ? -6.105 6.357 16.955 1.00 96.62 84 ALA A CA 1
ATOM 662 C C . ALA A 1 84 ? -6.283 6.276 18.483 1.00 96.62 84 ALA A C 1
ATOM 664 O O . ALA A 1 84 ? -7.293 6.724 19.009 1.00 96.62 84 ALA A O 1
ATOM 665 N N . ALA A 1 85 ? -5.274 5.781 19.204 1.00 97.00 85 ALA A N 1
ATOM 666 C CA . ALA A 1 85 ? -5.281 5.697 20.664 1.00 97.00 85 ALA A CA 1
ATOM 667 C C . ALA A 1 85 ? -4.936 7.017 21.389 1.00 97.00 85 ALA A C 1
ATOM 669 O O . ALA A 1 85 ? -4.943 7.051 22.620 1.00 97.00 85 ALA A O 1
ATOM 670 N N . MET A 1 86 ? -4.592 8.101 20.680 1.00 98.19 86 MET A N 1
ATOM 671 C CA . MET A 1 86 ? -4.347 9.400 21.323 1.00 98.19 86 MET A CA 1
ATOM 672 C C . MET A 1 86 ? -5.654 10.003 21.851 1.00 98.19 86 MET A C 1
ATOM 674 O O . MET A 1 86 ? -6.667 9.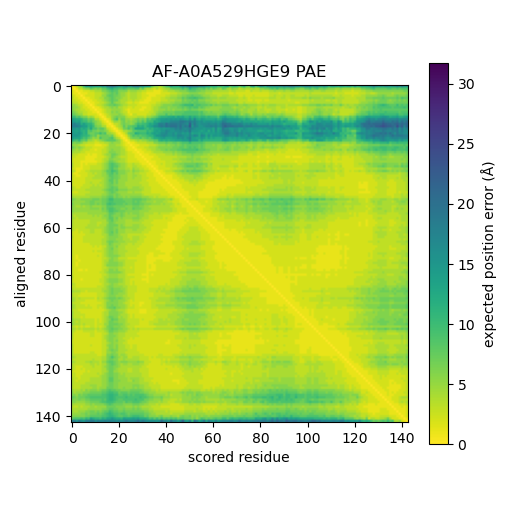861 21.174 1.00 98.19 86 MET A O 1
ATOM 678 N N . PRO A 1 87 ? -5.650 10.737 22.985 1.00 98.12 87 PRO A N 1
ATOM 679 C CA . PRO A 1 87 ? -6.879 11.191 23.650 1.00 98.12 87 PRO A CA 1
ATOM 680 C C . PRO A 1 87 ? -7.893 11.877 22.724 1.00 98.12 87 PRO A C 1
ATOM 682 O O . PRO A 1 87 ? -9.048 11.477 22.676 1.00 98.12 87 PRO A O 1
ATOM 685 N N . ALA A 1 88 ? -7.434 12.819 21.894 1.00 96.25 88 ALA A N 1
ATOM 686 C CA . ALA A 1 88 ? -8.292 13.556 20.963 1.00 96.25 88 ALA A CA 1
ATOM 687 C C . ALA A 1 88 ? -8.983 12.675 19.901 1.00 96.25 88 ALA A C 1
ATOM 689 O O . ALA A 1 88 ? -10.007 13.069 19.354 1.00 96.25 88 ALA A O 1
ATOM 690 N N . MET A 1 89 ? -8.409 11.511 19.583 1.00 96.50 89 MET A N 1
ATOM 691 C CA . MET A 1 89 ? -8.994 10.541 18.655 1.00 96.50 89 MET A CA 1
ATOM 692 C C . MET A 1 89 ? -9.793 9.476 19.407 1.00 96.50 89 MET A C 1
ATOM 694 O O .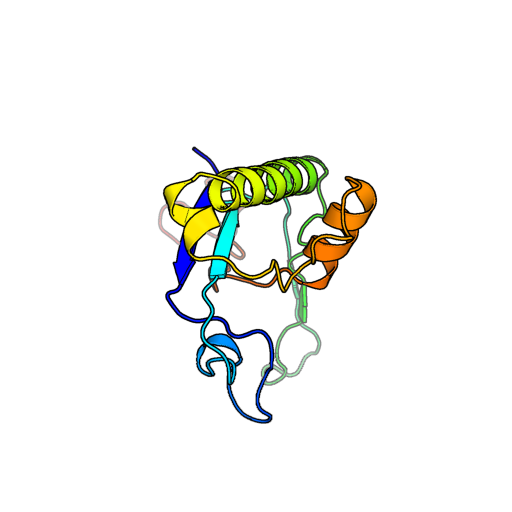 MET A 1 89 ? -10.899 9.141 19.001 1.00 96.50 89 MET A O 1
ATOM 698 N N . ALA A 1 90 ? -9.260 8.968 20.518 1.00 96.81 90 ALA A N 1
ATOM 699 C CA . ALA A 1 90 ? -9.883 7.922 21.319 1.00 96.81 90 ALA A CA 1
ATOM 700 C C . ALA A 1 90 ? -11.256 8.340 21.871 1.00 96.81 90 ALA A C 1
ATOM 702 O O . ALA A 1 90 ? -12.141 7.503 21.979 1.00 96.81 90 ALA A O 1
ATOM 703 N N . GLU A 1 91 ? -11.462 9.630 22.161 1.00 97.44 91 GLU A N 1
ATOM 704 C CA . GLU A 1 91 ? -12.759 10.168 22.601 1.00 97.44 91 GLU A CA 1
ATOM 705 C C . GLU A 1 91 ? -13.875 10.054 21.545 1.00 97.44 91 GLU A C 1
ATOM 707 O O . GLU A 1 91 ? -15.051 10.089 21.903 1.00 97.44 91 GLU A O 1
ATOM 712 N N . ILE A 1 92 ? -13.529 9.919 20.258 1.00 95.56 92 ILE A N 1
ATOM 713 C CA . ILE A 1 92 ? -14.490 9.873 19.141 1.00 95.56 92 ILE A CA 1
ATOM 714 C C . ILE A 1 92 ? -14.514 8.526 18.403 1.00 95.56 92 ILE A C 1
ATOM 716 O O . ILE A 1 92 ? -15.258 8.375 17.435 1.00 95.56 92 ILE A O 1
ATOM 720 N N . ILE A 1 93 ? -13.686 7.563 18.813 1.00 96.38 93 ILE A N 1
ATOM 721 C CA . ILE A 1 93 ? -13.619 6.228 18.211 1.00 96.38 93 ILE A CA 1
ATOM 722 C C . ILE A 1 93 ? -14.358 5.252 19.119 1.00 96.38 93 ILE A C 1
ATOM 724 O O . ILE A 1 93 ? -13.909 4.970 20.226 1.00 96.38 93 ILE A O 1
ATOM 728 N N . GLU A 1 94 ? -15.463 4.701 18.624 1.00 95.50 94 GLU A N 1
ATOM 729 C CA . GLU A 1 94 ? -16.181 3.621 19.306 1.00 95.50 94 GLU A CA 1
ATOM 730 C C . GLU A 1 94 ? -15.433 2.286 19.173 1.00 95.50 94 GLU A C 1
ATOM 732 O O . GLU A 1 94 ? -15.164 1.618 20.170 1.00 95.50 94 GLU A O 1
ATOM 737 N N . GLU A 1 95 ? -15.027 1.924 17.953 1.00 95.12 95 GLU A N 1
ATOM 738 C CA . GLU A 1 95 ? -14.271 0.701 17.683 1.00 95.12 95 GLU A CA 1
ATOM 739 C C . GLU A 1 95 ? -13.385 0.803 16.428 1.00 95.12 95 GLU A C 1
ATOM 741 O O . GLU A 1 95 ? -13.607 1.617 15.529 1.00 95.12 95 GLU A O 1
ATOM 746 N N . GLU A 1 96 ? -12.366 -0.059 16.351 1.00 96.12 96 GLU A N 1
ATOM 747 C CA . GLU A 1 96 ? -11.603 -0.293 15.123 1.00 96.12 96 GLU A CA 1
ATOM 748 C C . GLU A 1 96 ? -12.348 -1.324 14.263 1.00 96.12 96 GLU A C 1
ATOM 750 O O . GLU A 1 96 ? -12.400 -2.495 14.622 1.00 96.12 96 GLU A O 1
ATOM 755 N N . VAL A 1 97 ? -12.886 -0.914 13.111 1.00 94.75 97 VAL A N 1
ATOM 756 C CA . VAL A 1 97 ? -13.631 -1.827 12.218 1.00 94.75 97 VAL A CA 1
ATOM 757 C C . VAL A 1 97 ? -12.696 -2.767 11.445 1.00 94.75 97 VAL A C 1
ATOM 759 O O . VAL A 1 97 ? -12.985 -3.949 11.289 1.00 94.75 97 VAL A O 1
ATOM 762 N N . LEU A 1 98 ? -11.568 -2.249 10.943 1.00 93.44 98 LEU A N 1
ATOM 763 C CA . LEU A 1 98 ? -10.570 -3.010 10.184 1.00 93.44 98 LEU A CA 1
ATOM 764 C C . LEU A 1 98 ? -9.143 -2.609 10.586 1.00 93.44 98 LEU A C 1
ATOM 766 O O . LEU A 1 98 ? -8.867 -1.410 10.666 1.00 93.44 98 LEU A O 1
ATOM 770 N N . PRO A 1 99 ? -8.210 -3.571 10.711 1.00 95.38 99 PRO A N 1
ATOM 771 C CA . PRO A 1 99 ? -8.427 -5.028 10.741 1.00 95.38 99 PRO A CA 1
ATOM 772 C C . PRO A 1 99 ? -9.230 -5.543 11.941 1.00 95.38 99 PRO A C 1
ATOM 774 O O . PRO A 1 99 ? -9.591 -6.717 11.971 1.00 95.38 99 PRO A O 1
ATOM 777 N N . GLY A 1 100 ? -9.494 -4.682 12.920 1.00 95.50 100 GLY A N 1
ATOM 778 C CA . GLY A 1 100 ? -10.213 -5.037 14.133 1.00 95.50 100 GLY A CA 1
ATOM 779 C C . GLY A 1 100 ? -9.277 -5.221 15.329 1.00 95.50 100 GLY A C 1
ATOM 780 O O . GLY A 1 100 ? -8.099 -5.563 15.164 1.00 95.50 100 GLY A O 1
ATOM 781 N N . PRO A 1 101 ? -9.786 -5.029 16.558 1.00 95.50 101 PRO A N 1
ATOM 782 C CA . PRO A 1 101 ? -8.963 -5.005 17.767 1.00 95.50 101 PRO A CA 1
ATOM 783 C C . PRO A 1 101 ? -8.347 -6.367 18.118 1.00 95.50 101 PRO A C 1
ATOM 785 O O . PRO A 1 101 ? -7.341 -6.422 18.821 1.00 95.50 101 PRO A O 1
ATOM 788 N N . SER A 1 102 ? -8.915 -7.475 17.628 1.00 97.12 102 SER A N 1
ATOM 789 C CA . SER A 1 102 ? -8.399 -8.828 17.874 1.00 97.12 102 SER A CA 1
ATOM 790 C C . SER A 1 102 ? -7.117 -9.145 17.098 1.00 97.12 102 SER A C 1
ATOM 792 O O . SER A 1 102 ? -6.355 -10.024 17.496 1.00 97.12 102 SER A O 1
ATOM 794 N N . ILE A 1 103 ? -6.859 -8.435 15.999 1.00 98.00 103 ILE A N 1
ATOM 795 C CA . ILE A 1 103 ? -5.684 -8.637 15.148 1.00 98.00 103 ILE A CA 1
ATOM 796 C C . ILE A 1 103 ? -4.510 -7.889 15.769 1.00 98.00 103 ILE A C 1
ATOM 798 O O . ILE A 1 103 ? -4.407 -6.674 15.628 1.00 98.00 103 ILE A O 1
ATOM 802 N N . THR A 1 104 ? -3.634 -8.583 16.494 1.00 96.06 104 THR A N 1
ATOM 803 C CA . THR A 1 104 ? -2.595 -7.932 17.321 1.00 96.06 104 THR A CA 1
ATOM 804 C C . THR A 1 104 ? -1.175 -8.379 17.012 1.00 96.06 104 THR A C 1
ATOM 806 O O . THR A 1 104 ? -0.245 -7.607 17.252 1.00 96.06 104 THR A O 1
ATOM 809 N N . SER A 1 105 ? -0.989 -9.583 16.468 1.00 98.56 105 SER A N 1
ATOM 810 C CA . SER A 1 105 ? 0.343 -10.076 16.135 1.00 98.56 105 SER A CA 1
ATOM 811 C C . SER A 1 105 ? 0.860 -9.453 14.838 1.00 98.56 105 SER A C 1
ATOM 813 O O . SER A 1 105 ? 0.095 -9.096 13.940 1.00 98.56 105 SER A O 1
ATOM 815 N N . ASP A 1 106 ? 2.183 -9.349 14.714 1.00 98.69 106 ASP A N 1
ATOM 816 C CA . ASP A 1 106 ? 2.822 -8.841 13.496 1.00 98.69 106 ASP A CA 1
ATOM 817 C C . ASP A 1 106 ? 2.464 -9.693 12.277 1.00 98.69 106 ASP A C 1
ATOM 819 O O . ASP A 1 106 ? 2.245 -9.155 11.195 1.00 98.69 106 ASP A O 1
ATOM 823 N N . ALA A 1 107 ? 2.354 -11.010 12.465 1.00 98.69 107 ALA A N 1
ATOM 824 C CA . ALA A 1 107 ? 1.965 -11.938 11.414 1.00 98.69 107 ALA A CA 1
ATOM 825 C C . ALA A 1 107 ? 0.537 -11.665 10.919 1.00 98.69 107 ALA A C 1
ATOM 827 O O . ALA A 1 107 ? 0.337 -11.545 9.710 1.00 98.69 107 ALA A O 1
ATOM 828 N N . ASP A 1 108 ? -0.421 -11.488 11.834 1.00 98.44 108 ASP A N 1
ATOM 829 C CA . ASP A 1 108 ? -1.817 -11.236 11.459 1.00 98.44 108 ASP A CA 1
ATOM 830 C C . ASP A 1 108 ? -1.977 -9.862 10.793 1.00 98.44 108 ASP A C 1
ATOM 832 O O . ASP A 1 108 ? -2.723 -9.716 9.827 1.00 98.44 108 ASP A O 1
ATOM 836 N N . LEU A 1 109 ? -1.233 -8.852 11.259 1.00 98.50 109 LEU A N 1
ATOM 837 C CA . LEU A 1 109 ? -1.213 -7.528 10.632 1.00 98.50 109 LEU A CA 1
ATOM 838 C C . LEU A 1 109 ? -0.649 -7.582 9.209 1.00 98.50 109 LEU A C 1
ATOM 840 O O . LEU A 1 109 ? -1.202 -6.952 8.308 1.00 98.50 109 LEU A O 1
ATOM 844 N N . ILE A 1 110 ? 0.432 -8.341 9.000 1.00 98.62 110 ILE A N 1
ATOM 845 C CA . ILE A 1 110 ? 1.016 -8.558 7.671 1.00 98.62 110 ILE A CA 1
ATOM 846 C C . ILE A 1 110 ? 0.033 -9.275 6.751 1.00 98.62 110 ILE A C 1
ATOM 848 O O . ILE A 1 110 ? -0.113 -8.896 5.586 1.00 98.62 110 ILE A O 1
ATOM 852 N N . GLU A 1 111 ? -0.632 -1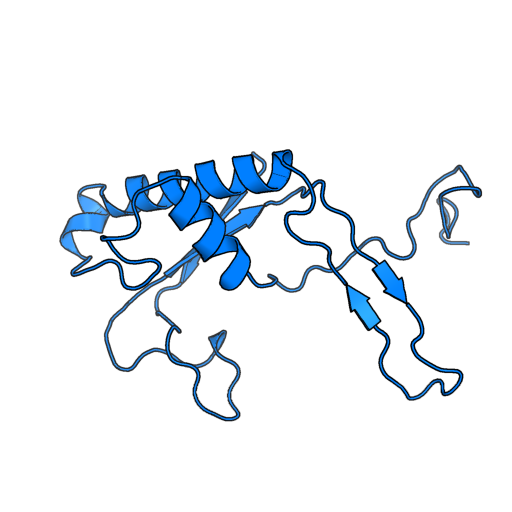0.313 7.250 1.00 98.31 111 GLU A N 1
ATOM 853 C CA . GLU A 1 111 ? -1.637 -11.039 6.483 1.00 98.31 111 GLU A CA 1
ATOM 854 C C . GLU A 1 111 ? -2.807 -10.130 6.090 1.00 98.31 111 GLU A C 1
ATOM 856 O O . GLU A 1 111 ? -3.225 -10.139 4.929 1.00 98.31 111 GLU A O 1
ATOM 861 N N . ASP A 1 112 ? -3.291 -9.306 7.019 1.00 97.44 112 ASP A N 1
ATOM 862 C CA . ASP A 1 112 ? -4.370 -8.359 6.768 1.00 97.44 112 ASP A CA 1
ATOM 863 C C . ASP A 1 112 ? -4.017 -7.348 5.672 1.00 97.44 112 ASP A C 1
ATOM 865 O O . ASP A 1 112 ? -4.722 -7.266 4.659 1.00 97.44 112 ASP A O 1
ATOM 869 N N . PHE A 1 113 ? -2.918 -6.597 5.820 1.00 96.31 113 PHE A N 1
ATOM 870 C CA . PHE A 1 113 ? -2.615 -5.559 4.834 1.00 96.31 113 PHE A CA 1
ATOM 871 C C . PHE A 1 113 ? -2.261 -6.162 3.472 1.00 96.31 113 PHE A C 1
ATOM 873 O O . PHE A 1 113 ? -2.560 -5.564 2.443 1.00 96.31 113 PHE A O 1
ATOM 880 N N . ARG A 1 114 ? -1.698 -7.376 3.410 1.00 96.44 114 ARG A N 1
ATOM 881 C CA . ARG A 1 114 ? -1.489 -8.065 2.124 1.00 96.44 114 ARG A CA 1
ATOM 882 C C . ARG A 1 114 ? -2.801 -8.393 1.419 1.00 96.44 114 ARG A C 1
ATOM 884 O O . ARG A 1 114 ? -2.841 -8.354 0.192 1.00 96.44 114 ARG A O 1
ATOM 891 N N . LYS A 1 115 ? -3.857 -8.712 2.171 1.00 94.81 115 LYS A N 1
ATOM 892 C CA . LYS A 1 115 ? -5.186 -9.004 1.618 1.00 94.81 115 LYS A CA 1
ATOM 893 C C . LYS A 1 115 ? -5.957 -7.741 1.246 1.00 94.81 115 LYS A C 1
ATOM 895 O O . LYS A 1 115 ? -6.674 -7.753 0.249 1.00 94.81 115 LYS A O 1
ATOM 900 N N . ARG A 1 116 ? -5.849 -6.678 2.047 1.00 91.00 116 ARG A N 1
ATOM 901 C CA . ARG A 1 116 ? -6.704 -5.486 1.918 1.00 91.00 116 ARG A CA 1
ATOM 902 C C . ARG A 1 116 ? -6.091 -4.331 1.140 1.00 91.00 116 ARG A C 1
ATOM 904 O O . ARG A 1 116 ? -6.837 -3.478 0.661 1.00 91.00 116 ARG A O 1
ATOM 911 N N . SER A 1 117 ? -4.768 -4.251 1.037 1.00 92.88 117 SER A N 1
ATOM 912 C CA . SER A 1 117 ? -4.132 -3.115 0.377 1.00 92.88 117 SER A CA 1
ATOM 913 C C . SER A 1 117 ? -4.499 -3.029 -1.099 1.00 92.88 117 SER A C 1
ATOM 915 O O . SER A 1 117 ? -4.451 -4.006 -1.844 1.00 92.88 117 SER A O 1
ATOM 917 N N . GLY A 1 118 ? -4.829 -1.810 -1.516 1.00 90.06 118 GLY A N 1
ATOM 918 C CA . GLY A 1 118 ? -5.092 -1.450 -2.901 1.00 90.06 118 GLY A CA 1
ATOM 919 C C . GLY A 1 118 ? -4.044 -0.484 -3.447 1.00 90.06 118 GLY A C 1
ATOM 920 O O . GLY A 1 118 ? -2.914 -0.405 -2.969 1.00 90.06 118 GLY A O 1
ATOM 921 N N . THR A 1 119 ? -4.434 0.280 -4.463 1.00 89.69 119 THR A N 1
ATOM 922 C CA . THR A 1 119 ? -3.606 1.338 -5.046 1.00 89.69 119 THR A CA 1
ATOM 923 C C . THR A 1 119 ? -4.233 2.706 -4.802 1.00 89.69 119 THR A C 1
ATOM 925 O O . THR A 1 119 ? -5.450 2.857 -4.867 1.00 89.69 119 THR A O 1
ATOM 928 N N . VAL A 1 120 ? -3.386 3.716 -4.603 1.00 90.56 120 VAL A N 1
ATOM 929 C CA . VAL A 1 120 ? -3.763 5.138 -4.698 1.00 90.56 120 VAL A C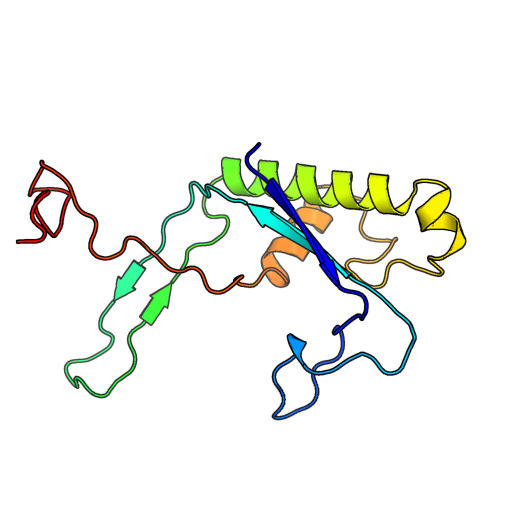A 1
ATOM 930 C C . VAL A 1 120 ? -3.715 5.657 -6.144 1.00 90.56 120 VAL A C 1
ATOM 932 O O . VAL A 1 120 ? -3.711 6.857 -6.375 1.00 90.56 120 VAL A O 1
ATOM 935 N N . TYR A 1 121 ? -3.688 4.750 -7.127 1.00 91.56 121 TYR A N 1
ATOM 936 C CA . TYR A 1 121 ? -3.773 5.031 -8.563 1.00 91.56 121 TYR A CA 1
ATOM 937 C C . TYR A 1 121 ? -2.569 5.782 -9.158 1.00 91.56 121 TYR A C 1
ATOM 939 O O . TYR A 1 121 ? -2.720 6.545 -10.108 1.00 91.56 121 TYR A O 1
ATOM 947 N N . HIS A 1 122 ? -1.355 5.506 -8.663 1.00 94.88 122 HIS A N 1
ATOM 948 C CA . HIS A 1 122 ? -0.098 6.073 -9.185 1.00 94.88 122 HIS A CA 1
ATOM 949 C C . HIS A 1 122 ? 0.844 5.038 -9.853 1.00 94.88 122 HIS A C 1
ATOM 951 O O . HIS A 1 122 ? 2.015 4.950 -9.473 1.00 94.88 122 HIS A O 1
ATOM 957 N N . PRO A 1 123 ? 0.396 4.218 -10.828 1.00 95.56 123 PRO A N 1
ATOM 958 C CA . PRO A 1 123 ? 1.313 3.362 -11.577 1.00 95.56 123 PRO A CA 1
ATOM 959 C C . PRO A 1 123 ? 2.231 4.219 -12.460 1.00 95.56 123 PRO A C 1
ATOM 961 O O . PRO A 1 123 ? 1.767 5.058 -13.228 1.00 95.56 123 PRO A O 1
ATOM 964 N N . VAL A 1 124 ? 3.541 4.001 -12.361 1.00 96.50 124 VAL A N 1
ATOM 965 C CA . VAL A 1 124 ? 4.560 4.771 -13.088 1.00 96.50 124 VAL A CA 1
ATOM 966 C C . VAL A 1 124 ? 5.725 3.877 -13.521 1.00 96.50 124 VAL A C 1
ATOM 968 O O . VAL A 1 124 ? 5.870 2.748 -13.053 1.00 96.50 124 VAL A O 1
ATOM 971 N N . SER A 1 125 ? 6.603 4.419 -14.370 1.00 95.69 125 SER A N 1
ATOM 972 C CA . SER A 1 125 ? 7.957 3.897 -14.632 1.00 95.69 125 SER A CA 1
ATOM 973 C C . SER A 1 125 ? 8.081 2.613 -15.467 1.00 95.69 125 SER A C 1
ATOM 975 O O . SER A 1 125 ? 9.166 2.037 -15.511 1.00 95.69 125 SER A O 1
ATOM 977 N N . THR A 1 126 ? 7.038 2.180 -16.181 1.00 96.38 126 THR A N 1
ATOM 978 C CA . THR A 1 126 ? 7.117 1.012 -17.087 1.00 96.38 126 THR A CA 1
ATOM 979 C C . THR A 1 126 ? 7.987 1.261 -18.322 1.00 96.38 126 THR A C 1
ATOM 981 O O . THR A 1 126 ? 8.631 0.337 -18.804 1.00 96.38 126 THR A O 1
ATOM 984 N N . CYS A 1 127 ? 8.074 2.511 -18.784 1.00 96.19 127 CYS A N 1
ATOM 985 C CA . CYS A 1 127 ? 9.001 2.957 -19.829 1.00 96.19 127 CYS A CA 1
ATOM 986 C C . CYS A 1 127 ? 9.987 3.971 -19.242 1.00 96.19 127 CYS A C 1
ATOM 988 O O . CYS A 1 127 ? 9.899 5.168 -19.506 1.00 96.19 127 CYS A O 1
ATOM 990 N N . ARG A 1 128 ? 10.869 3.515 -18.345 1.00 96.31 128 ARG A N 1
ATOM 991 C CA . ARG A 1 128 ? 11.750 4.426 -17.602 1.00 96.31 128 ARG A CA 1
ATOM 992 C C . ARG A 1 128 ? 12.734 5.160 -18.525 1.00 96.31 128 ARG A C 1
ATOM 994 O O . ARG A 1 128 ? 13.301 4.558 -19.438 1.00 96.31 128 ARG A O 1
ATOM 1001 N N . MET A 1 129 ? 12.987 6.423 -18.200 1.00 97.75 129 MET A N 1
ATOM 1002 C CA . MET A 1 129 ? 14.020 7.260 -18.811 1.00 97.75 129 MET A CA 1
ATOM 1003 C C . MET A 1 129 ? 15.393 6.986 -18.182 1.00 97.75 129 MET A C 1
ATOM 1005 O O . MET A 1 129 ? 15.491 6.834 -16.961 1.00 97.75 129 MET A O 1
ATOM 1009 N N . GLY A 1 130 ? 16.461 6.946 -18.980 1.00 96.44 130 GLY A N 1
ATOM 1010 C CA . GLY A 1 130 ? 17.825 6.825 -18.462 1.00 96.44 130 GLY A CA 1
ATOM 1011 C C . GLY A 1 130 ? 18.907 6.787 -19.546 1.00 96.44 130 GLY A C 1
ATOM 1012 O O . GLY A 1 130 ? 18.608 6.505 -20.699 1.00 96.44 130 GLY A O 1
ATOM 1013 N N . PRO A 1 131 ? 20.176 7.056 -19.190 1.00 95.19 131 PRO A N 1
ATOM 1014 C CA . PRO A 1 131 ? 21.284 7.085 -20.152 1.00 95.19 131 PRO A CA 1
ATOM 1015 C C . PRO A 1 131 ? 21.747 5.688 -20.601 1.00 95.19 131 PRO A C 1
ATOM 1017 O O . PRO A 1 131 ? 22.449 5.561 -21.598 1.00 95.19 131 PRO A O 1
ATOM 1020 N N . ASP A 1 132 ? 21.384 4.642 -19.856 1.00 95.31 132 ASP A N 1
ATOM 1021 C CA . ASP A 1 132 ? 21.748 3.254 -20.140 1.00 95.31 132 ASP A CA 1
ATOM 1022 C C . ASP A 1 132 ? 20.618 2.547 -20.900 1.00 95.31 132 ASP A C 1
ATOM 1024 O O . ASP A 1 132 ? 19.631 2.108 -20.299 1.00 95.31 132 ASP A O 1
ATOM 1028 N N . ALA A 1 133 ? 20.793 2.410 -22.216 1.00 92.88 133 ALA A N 1
ATOM 1029 C CA . ALA A 1 133 ? 19.835 1.773 -23.119 1.00 92.88 133 ALA A CA 1
ATOM 1030 C C . ALA A 1 133 ? 19.589 0.281 -22.819 1.00 92.88 133 ALA A C 1
ATOM 1032 O O . ALA A 1 133 ? 18.568 -0.260 -23.229 1.00 92.88 133 ALA A O 1
ATOM 1033 N N . SER A 1 134 ? 20.473 -0.398 -22.073 1.00 94.88 134 SER A N 1
ATOM 1034 C CA . SER A 1 134 ? 20.234 -1.793 -21.666 1.00 94.88 134 SER A CA 1
ATOM 1035 C C . SER A 1 134 ? 19.191 -1.915 -20.551 1.00 94.88 134 SER A C 1
ATOM 1037 O O . SER A 1 134 ? 18.672 -2.999 -20.283 1.00 94.88 134 SER A O 1
ATOM 1039 N N . ARG A 1 135 ? 18.873 -0.800 -19.883 1.00 93.62 135 ARG A N 1
ATOM 1040 C CA . ARG A 1 135 ? 17.946 -0.768 -18.751 1.00 93.62 135 ARG A CA 1
ATOM 1041 C C . ARG A 1 135 ? 16.847 0.282 -18.893 1.00 93.62 135 ARG A C 1
ATOM 1043 O O . ARG A 1 135 ? 15.926 0.266 -18.084 1.00 93.62 135 ARG A O 1
ATOM 1050 N N . ALA A 1 136 ? 16.948 1.232 -19.816 1.00 96.56 136 ALA A N 1
ATOM 1051 C CA . ALA A 1 136 ? 15.976 2.301 -20.044 1.00 96.56 136 ALA A CA 1
ATOM 1052 C C . ALA A 1 136 ? 15.282 2.140 -21.400 1.00 96.56 136 ALA A C 1
ATOM 1054 O O . ALA A 1 136 ? 15.855 1.578 -22.325 1.00 96.56 136 ALA A O 1
ATOM 1055 N N . VAL A 1 137 ? 14.046 2.632 -21.495 1.00 97.19 137 VAL A N 1
ATOM 1056 C CA . VAL A 1 137 ? 13.261 2.597 -22.740 1.00 97.19 137 VAL A CA 1
ATOM 1057 C C . VAL A 1 137 ? 13.480 3.860 -23.565 1.00 97.19 137 VAL A C 1
ATOM 1059 O O . VAL A 1 137 ? 13.473 3.777 -24.785 1.00 97.19 137 VAL A O 1
ATOM 1062 N N . VAL A 1 138 ? 13.687 5.003 -22.903 1.00 97.25 138 VAL A N 1
ATOM 1063 C CA . VAL A 1 138 ? 13.918 6.297 -23.560 1.00 97.25 138 VAL A CA 1
ATOM 1064 C C . VAL A 1 138 ? 15.134 7.014 -22.981 1.00 97.25 138 VAL A C 1
ATOM 1066 O O . VAL A 1 138 ? 15.472 6.843 -21.800 1.00 97.25 138 VAL A O 1
ATOM 1069 N N . ASP A 1 139 ? 15.774 7.838 -23.805 1.00 95.44 139 ASP A N 1
ATOM 1070 C CA . ASP A 1 139 ? 16.877 8.710 -23.402 1.00 95.44 139 ASP A CA 1
ATOM 1071 C C . ASP A 1 139 ? 16.377 9.943 -22.601 1.00 95.44 139 ASP A C 1
ATOM 1073 O O . ASP A 1 139 ? 15.169 10.176 -22.493 1.00 95.44 139 ASP A O 1
ATOM 1077 N N . PRO A 1 140 ? 17.268 10.777 -22.018 1.00 95.69 140 PRO A N 1
ATOM 1078 C CA . PRO A 1 140 ? 16.876 12.003 -21.308 1.00 95.69 140 PRO A CA 1
ATOM 1079 C C . PRO A 1 140 ? 16.105 13.053 -22.130 1.00 95.69 140 PRO A C 1
ATOM 1081 O O . PRO A 1 140 ? 15.627 14.033 -21.563 1.00 95.69 140 PRO A O 1
ATOM 1084 N N . ARG A 1 141 ? 16.007 12.884 -23.453 1.00 95.06 141 ARG A N 1
ATOM 1085 C CA . ARG A 1 141 ? 15.226 13.720 -24.377 1.00 95.06 141 ARG A CA 1
ATOM 1086 C C . ARG A 1 141 ? 13.923 13.033 -24.804 1.00 95.06 141 ARG A C 1
ATOM 1088 O O . ARG A 1 141 ? 13.233 13.559 -25.673 1.00 95.06 141 ARG A O 1
ATOM 1095 N N . LEU A 1 142 ? 13.575 11.912 -24.166 1.00 88.06 142 LEU A N 1
ATOM 1096 C CA . LEU A 1 142 ? 12.384 11.098 -24.415 1.00 88.06 142 LEU A CA 1
ATOM 1097 C C . LEU A 1 142 ? 12.339 10.469 -25.814 1.00 88.06 142 LEU A C 1
ATOM 1099 O O . LEU A 1 142 ? 11.251 10.156 -26.301 1.00 88.06 142 LEU A O 1
ATOM 1103 N N . MET A 1 143 ? 13.506 10.298 -26.442 1.00 70.88 143 MET A N 1
ATOM 1104 C CA . MET A 1 143 ? 13.641 9.559 -27.698 1.00 70.88 143 MET A CA 1
ATOM 1105 C C . MET A 1 143 ? 13.939 8.084 -27.459 1.00 70.88 143 MET A C 1
ATOM 1107 O O . MET A 1 143 ? 14.576 7.765 -26.425 1.00 70.88 143 MET A O 1
#